Protein AF-A0A7J6QL41-F1 (afdb_monomer)

Secondary structure (DSSP, 8-state):
-THHHHTSHHHHHHHHHHHHHTT--GGG-EEEEESEETTTEEHHHHHHTT---TTSSSEEEETTTEEEE---HHHHHHHHHHHHHHT-SEEEEE--S-TT---S--TT-TT-HHHHHHTT-

Mean predicted aligned error: 5.09 Å

Radius of gyration: 14.6 Å; Cα contacts (8 Å, |Δi|>4): 194; chains: 1; bounding box: 29×27×38 Å

Sequence (121 aa)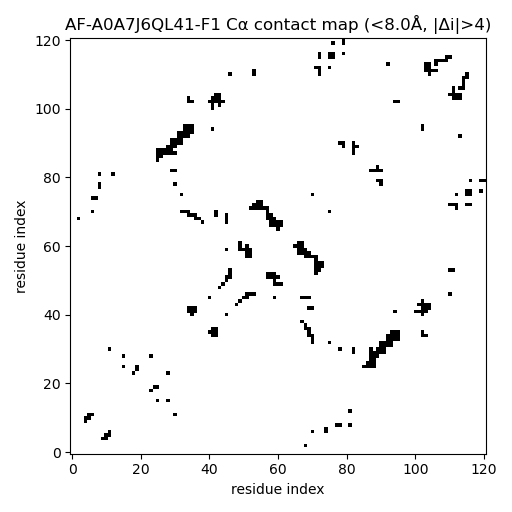:
DDNAVFNTNAFAEKAIENATLAGVSRDKLALEIPLYMPPGEGYSNAIYDLGGDPKGNGSVNDPPYGLYYFFSQPRAIEKIALARKHGLHGIQLRGGDAGNDIQDLYFWDPDSLCYALATNI

Nearest PDB structures (foldseek):
  4p8w-assembly1_A  TM=6.475E-01  e=3.229E-01  Homo sapiens
  8p8t-assembly1_A  TM=6.755E-01  e=6.161E-01  Mus musculus
  6ze8-assembly6_F  TM=5.995E-01  e=7.977E-01  Homo sapiens
  1guv-assembly1_A  TM=5.884E-01  e=1.623E+00  Homo sapiens
  7jv3-assembly1_A  TM=3.574E-01  e=3.759E+00  Pseudomonas fluorescens Pf0-1

pLDDT: mean 86.72, std 12.82, range [34.81, 97.25]

Organism: Perkinsus olseni (NCBI:txid32597)

Solvent-accessible surface area (backbone atoms only — not comparable to full-atom values): 6963 Å² total; per-residue (Å²): 129,67,72,73,48,66,70,35,66,70,46,51,52,55,50,53,50,53,43,44,74,73,68,46,58,44,64,77,37,59,52,77,44,60,31,42,37,79,99,70,48,29,42,29,44,44,38,73,75,51,63,25,52,46,77,47,93,20,55,32,70,38,96,93,80,44,79,42,54,50,77,14,40,60,55,55,47,51,47,54,60,49,25,60,76,64,50,33,59,36,73,38,83,38,74,63,95,57,82,92,60,68,31,54,50,57,71,86,35,85,75,10,56,65,26,46,44,66,75,71,109

Foldseek 3Di:
DCLLVCLDLVVVVVVLVVCVVVVHDQQADAAEFEQFDPVTAGVCCCCPVQVHDLQDSQWGQDPVPGIDGHRRLVSLLVVQVVSVVSVHNYYDYDYDPDDPHDRFDPCPDPSTSNVSNVVND

Structure (mmCIF, N/CA/C/O backbone):
data_AF-A0A7J6QL41-F1
#
_entry.id   AF-A0A7J6QL41-F1
#
loop_
_atom_site.group_PDB
_atom_site.id
_atom_site.type_symbol
_atom_site.label_atom_id
_atom_site.label_alt_id
_atom_site.label_comp_id
_atom_site.label_asym_id
_atom_site.label_entity_id
_atom_site.label_seq_id
_atom_site.pdbx_PDB_ins_code
_atom_site.Cartn_x
_atom_site.Cartn_y
_atom_site.Cartn_z
_atom_site.occupancy
_atom_site.B_iso_or_equiv
_atom_site.auth_seq_id
_atom_site.auth_comp_id
_atom_site.auth_asym_id
_atom_site.auth_atom_id
_atom_site.pdbx_PDB_model_num
ATOM 1 N N . ASP A 1 1 ? 14.517 12.404 1.713 1.00 40.66 1 ASP A N 1
ATOM 2 C CA . ASP A 1 1 ? 13.911 11.580 0.654 1.00 40.66 1 ASP A CA 1
ATOM 3 C C . ASP A 1 1 ? 12.757 10.856 1.317 1.00 40.66 1 ASP A C 1
ATOM 5 O O . ASP A 1 1 ? 12.929 9.803 1.922 1.00 40.66 1 ASP A O 1
ATOM 9 N N . ASP A 1 2 ? 11.628 11.556 1.388 1.00 34.81 2 ASP A N 1
ATOM 10 C CA . ASP A 1 2 ? 10.538 11.247 2.321 1.00 34.81 2 ASP A CA 1
ATOM 11 C C . ASP A 1 2 ? 9.567 10.199 1.744 1.00 34.81 2 ASP A C 1
ATOM 13 O O . ASP A 1 2 ? 8.734 9.648 2.467 1.00 34.81 2 ASP A O 1
ATOM 17 N N . ASN A 1 3 ? 9.735 9.848 0.463 1.00 47.53 3 ASN A N 1
ATOM 18 C CA . ASN A 1 3 ? 8.901 8.882 -0.255 1.00 47.53 3 ASN A CA 1
ATOM 19 C C . ASN A 1 3 ? 9.074 7.451 0.279 1.00 47.53 3 ASN A C 1
ATOM 21 O O . ASN A 1 3 ? 8.108 6.694 0.345 1.00 47.53 3 ASN A O 1
ATOM 25 N N . ALA A 1 4 ? 10.271 7.096 0.760 1.00 52.28 4 ALA A N 1
ATOM 26 C CA . ALA A 1 4 ? 10.516 5.793 1.380 1.00 52.28 4 ALA A CA 1
ATOM 27 C C . ALA A 1 4 ? 9.816 5.633 2.746 1.00 52.28 4 ALA A C 1
ATOM 29 O O . ALA A 1 4 ? 9.538 4.510 3.167 1.00 52.28 4 ALA A O 1
ATOM 30 N N . VAL A 1 5 ? 9.514 6.736 3.446 1.00 58.66 5 VAL A N 1
ATOM 31 C CA . VAL A 1 5 ? 8.924 6.707 4.797 1.00 58.66 5 VAL A CA 1
ATOM 32 C C . VAL A 1 5 ? 7.403 6.551 4.748 1.00 58.66 5 VAL A C 1
ATOM 34 O O . VAL A 1 5 ? 6.846 5.847 5.594 1.00 58.66 5 VAL A O 1
ATOM 37 N N . PHE A 1 6 ? 6.732 7.132 3.748 1.00 59.31 6 PHE A N 1
ATOM 38 C CA . PHE A 1 6 ? 5.269 7.072 3.600 1.00 59.31 6 PHE A CA 1
ATOM 39 C C . PHE A 1 6 ? 4.739 5.635 3.459 1.00 59.31 6 PHE A C 1
ATOM 41 O O . PHE A 1 6 ? 3.702 5.287 4.021 1.00 59.31 6 PHE A O 1
ATOM 48 N N . ASN A 1 7 ? 5.507 4.758 2.808 1.00 67.06 7 ASN A N 1
ATOM 49 C CA . ASN A 1 7 ? 5.120 3.359 2.599 1.00 67.06 7 ASN A CA 1
ATOM 50 C C . ASN A 1 7 ? 5.337 2.477 3.849 1.00 67.06 7 ASN A C 1
ATOM 52 O O . ASN A 1 7 ? 4.912 1.318 3.888 1.00 67.06 7 ASN A O 1
ATOM 56 N N . THR A 1 8 ? 5.951 3.002 4.915 1.00 77.44 8 THR A N 1
ATOM 57 C CA . THR A 1 8 ? 6.263 2.226 6.127 1.00 77.44 8 THR A CA 1
ATOM 58 C C . THR A 1 8 ? 5.059 2.043 7.049 1.00 77.44 8 THR A C 1
ATOM 60 O O . THR A 1 8 ? 4.095 2.810 7.040 1.00 77.44 8 THR A O 1
ATOM 63 N N . ASN A 1 9 ? 5.100 1.005 7.885 1.00 85.69 9 ASN A N 1
ATOM 64 C CA . ASN A 1 9 ? 4.107 0.843 8.950 1.00 85.69 9 ASN A CA 1
ATOM 65 C C . ASN A 1 9 ? 4.244 1.918 10.030 1.00 85.69 9 ASN A C 1
ATOM 67 O O . ASN A 1 9 ? 3.225 2.364 10.531 1.00 85.69 9 ASN A O 1
ATOM 71 N N . ALA A 1 10 ? 5.455 2.404 10.316 1.00 87.38 10 ALA A N 1
ATOM 72 C CA . ALA A 1 10 ? 5.668 3.447 11.320 1.00 87.38 10 ALA A CA 1
ATOM 73 C C . ALA A 1 10 ? 4.930 4.755 10.977 1.00 87.38 10 ALA A C 1
ATOM 75 O O . ALA A 1 10 ? 4.329 5.382 11.849 1.00 87.38 10 ALA A O 1
ATOM 76 N N . PHE A 1 11 ? 4.931 5.152 9.699 1.00 86.38 11 PHE A N 1
ATOM 77 C CA . PHE A 1 11 ? 4.150 6.305 9.249 1.00 86.38 11 PHE A CA 1
ATOM 78 C C . PHE A 1 11 ? 2.643 6.076 9.435 1.00 86.38 11 PHE A C 1
ATOM 80 O O . PHE A 1 11 ? 1.953 6.918 10.011 1.00 86.38 11 PHE A O 1
ATOM 87 N N . ALA A 1 12 ? 2.144 4.915 9.001 1.00 89.75 12 ALA A N 1
ATOM 88 C CA . ALA A 1 12 ? 0.735 4.555 9.128 1.00 89.75 12 ALA A CA 1
ATOM 89 C C . 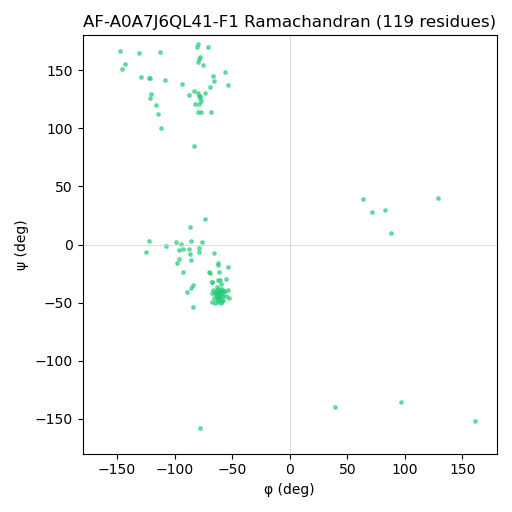ALA A 1 12 ? 0.280 4.460 10.598 1.00 89.75 12 ALA A C 1
ATOM 91 O O . ALA A 1 12 ? -0.788 4.961 10.937 1.00 89.75 12 ALA A O 1
ATOM 92 N N . GLU A 1 13 ? 1.100 3.897 11.489 1.00 93.56 13 GLU A N 1
ATOM 93 C CA . GLU A 1 13 ? 0.843 3.840 12.934 1.00 93.56 13 GLU A CA 1
ATOM 94 C C . GLU A 1 13 ? 0.683 5.242 13.523 1.00 93.56 13 GLU A C 1
ATOM 96 O O . GLU A 1 13 ? -0.325 5.526 14.171 1.00 93.56 13 GLU A O 1
ATOM 101 N N . LYS A 1 14 ? 1.606 6.156 13.206 1.00 92.81 14 LYS A N 1
ATOM 102 C CA . LYS A 1 14 ? 1.519 7.553 13.643 1.00 92.81 14 LYS A CA 1
ATOM 103 C C . LYS A 1 14 ? 0.262 8.252 13.110 1.00 92.81 14 LYS A C 1
ATOM 105 O O . LYS A 1 14 ? -0.359 9.039 13.825 1.00 92.81 14 LYS A O 1
ATOM 110 N N . ALA A 1 15 ? -0.137 7.975 11.867 1.00 91.56 15 ALA A N 1
ATOM 111 C CA . ALA A 1 15 ? -1.362 8.526 11.290 1.00 91.56 15 ALA A CA 1
ATOM 112 C C . ALA A 1 15 ? -2.623 8.013 12.015 1.00 91.56 15 ALA A C 1
ATOM 114 O O . ALA A 1 15 ? -3.506 8.807 12.342 1.00 91.56 15 ALA A O 1
ATOM 115 N N . ILE A 1 16 ? -2.678 6.714 12.333 1.00 94.69 16 ILE A N 1
ATOM 116 C CA . ILE A 1 16 ? -3.767 6.100 13.111 1.00 94.69 16 ILE A CA 1
ATOM 117 C C . ILE A 1 16 ? -3.848 6.716 14.513 1.00 94.69 16 ILE A C 1
ATOM 119 O O . ILE A 1 16 ? -4.943 7.037 14.986 1.00 94.69 16 ILE A O 1
ATOM 123 N N . GLU A 1 17 ? -2.707 6.890 15.184 1.00 95.12 17 GLU A N 1
ATOM 124 C CA . GLU A 1 17 ? -2.631 7.516 16.507 1.00 95.12 17 GLU A CA 1
ATOM 125 C C . GLU A 1 17 ? -3.168 8.946 16.476 1.00 95.12 17 GLU A C 1
ATOM 127 O O . GLU A 1 17 ? -4.062 9.278 17.254 1.00 95.12 17 GLU A O 1
ATOM 132 N N . ASN A 1 18 ? -2.704 9.762 15.528 1.00 95.38 18 ASN A N 1
ATOM 133 C CA . ASN A 1 18 ? -3.158 11.143 15.378 1.00 95.38 18 ASN A CA 1
ATOM 134 C C . ASN A 1 18 ? -4.665 11.235 15.093 1.00 95.38 18 ASN A C 1
ATOM 136 O O . ASN A 1 18 ? -5.353 12.054 15.702 1.00 95.38 18 ASN A O 1
ATOM 140 N N . ALA A 1 19 ? -5.199 10.383 14.213 1.00 94.69 19 ALA A N 1
ATOM 141 C CA . ALA A 1 19 ? -6.632 10.353 13.917 1.00 94.69 19 ALA A CA 1
ATOM 142 C C . ALA A 1 19 ? -7.463 9.926 15.139 1.00 94.69 19 ALA A C 1
ATOM 144 O O . ALA A 1 19 ? -8.500 10.524 15.431 1.00 94.69 19 ALA A O 1
ATOM 145 N N . THR A 1 20 ? -6.976 8.937 15.897 1.00 95.06 20 THR A N 1
ATOM 146 C CA . THR A 1 20 ? -7.620 8.497 17.144 1.00 95.06 20 THR A CA 1
ATOM 147 C C . THR A 1 20 ? -7.616 9.622 18.186 1.00 95.06 20 THR A C 1
ATOM 149 O O . THR A 1 20 ? -8.638 9.874 18.820 1.00 95.06 20 THR A O 1
ATOM 152 N N . LEU A 1 21 ? -6.492 10.334 18.346 1.00 96.75 21 LEU A N 1
ATOM 153 C CA . LEU A 1 21 ? -6.371 11.482 19.254 1.00 96.75 21 LEU A CA 1
ATOM 154 C C . LEU A 1 21 ? -7.302 12.639 18.864 1.00 96.75 21 LEU A C 1
ATOM 156 O O . LEU A 1 21 ? -7.796 13.345 19.739 1.00 96.75 21 LEU A O 1
ATOM 160 N N . ALA A 1 22 ? -7.588 12.800 17.571 1.00 97.25 22 ALA A N 1
ATOM 161 C CA . ALA A 1 22 ? -8.567 13.758 17.061 1.00 97.25 22 ALA A CA 1
ATOM 162 C C . ALA A 1 22 ? -10.036 13.315 17.254 1.00 97.25 22 ALA A C 1
ATOM 164 O O . ALA A 1 22 ? -10.949 14.026 16.836 1.00 97.25 22 ALA A O 1
ATOM 165 N N . GLY A 1 23 ? -10.284 12.158 17.880 1.00 97.19 23 GLY A N 1
ATOM 166 C CA . GLY A 1 23 ? -11.624 11.645 18.175 1.00 97.19 23 GLY A CA 1
ATOM 167 C C . GLY A 1 23 ? -12.248 10.801 17.062 1.00 97.19 23 GLY A C 1
ATOM 168 O O . GLY A 1 23 ? -13.434 10.475 17.139 1.00 97.19 23 GLY A O 1
ATOM 169 N N . VAL A 1 24 ? -11.484 10.426 16.031 1.00 96.62 24 VAL A N 1
ATOM 170 C CA . VAL A 1 24 ? -11.982 9.527 14.984 1.00 96.62 24 VAL A CA 1
ATOM 171 C C . VAL A 1 24 ? -11.969 8.090 15.499 1.00 96.62 24 VAL A C 1
ATOM 173 O O . VAL A 1 24 ? -10.946 7.581 15.957 1.00 96.62 24 VAL A O 1
ATOM 176 N N . SER A 1 25 ? -13.119 7.423 15.416 1.00 96.69 25 SER A N 1
ATOM 177 C CA . SER A 1 25 ? -13.236 6.025 15.826 1.00 96.69 25 SER A CA 1
ATOM 178 C C . SER A 1 25 ? -12.469 5.111 14.873 1.00 96.69 25 SER A C 1
ATOM 180 O O . SER A 1 25 ? -12.567 5.257 13.654 1.00 96.69 25 SER A O 1
ATOM 182 N N . ARG A 1 26 ? -11.718 4.152 15.421 1.00 95.81 26 ARG A N 1
ATOM 183 C CA . ARG A 1 26 ? -10.838 3.275 14.633 1.00 95.81 26 ARG A CA 1
ATOM 184 C C . ARG A 1 26 ? -11.606 2.407 13.636 1.00 95.81 26 ARG A C 1
ATOM 186 O O . ARG A 1 26 ? -11.170 2.282 12.500 1.00 95.81 26 ARG A O 1
ATOM 193 N N . ASP A 1 27 ? -12.796 1.934 13.994 1.00 96.50 27 ASP A N 1
ATOM 194 C CA . ASP A 1 27 ? -13.702 1.171 13.118 1.00 96.50 27 ASP A CA 1
ATOM 195 C C . ASP A 1 27 ? -14.255 1.978 11.927 1.00 96.50 27 ASP A C 1
ATOM 197 O O . ASP A 1 27 ? -14.903 1.411 11.049 1.00 96.50 27 ASP A O 1
ATOM 201 N N . LYS A 1 28 ? -13.993 3.293 11.887 1.00 95.44 28 LYS A N 1
ATOM 202 C CA . LYS A 1 28 ? -14.322 4.198 10.775 1.00 95.44 28 LYS A CA 1
ATOM 203 C C . LYS A 1 28 ? -13.100 4.636 9.969 1.00 95.44 28 LYS A C 1
ATOM 205 O O . LYS A 1 28 ? -13.243 5.400 9.020 1.00 95.44 28 LYS A O 1
ATOM 210 N N . LEU A 1 29 ? -11.905 4.196 10.354 1.00 95.81 29 LEU A N 1
ATOM 211 C CA . LEU A 1 29 ? -10.668 4.471 9.631 1.00 95.81 29 LEU A CA 1
ATOM 212 C C . LEU A 1 29 ? -10.370 3.324 8.667 1.00 95.81 29 LEU A C 1
ATOM 214 O O . LEU A 1 29 ? -10.480 2.160 9.042 1.00 95.81 29 LEU A O 1
ATOM 218 N N . ALA A 1 30 ? -9.928 3.650 7.457 1.00 94.50 30 ALA A N 1
ATOM 219 C CA . ALA A 1 30 ? -9.345 2.696 6.522 1.00 94.50 30 ALA A CA 1
ATOM 220 C C . ALA A 1 30 ? -7.919 3.135 6.172 1.00 94.50 30 ALA A C 1
ATOM 222 O O . ALA A 1 30 ? -7.646 4.331 6.065 1.00 94.50 30 ALA A O 1
ATOM 223 N N . LEU A 1 31 ? -7.006 2.175 6.014 1.00 92.88 31 LEU A N 1
ATOM 224 C CA . LEU A 1 31 ? -5.669 2.466 5.499 1.00 92.88 31 LEU A CA 1
ATOM 225 C C . LEU A 1 31 ? -5.729 2.618 3.986 1.00 92.88 31 LEU A C 1
ATOM 227 O O . LEU A 1 31 ? -6.120 1.694 3.280 1.00 92.88 31 LEU A O 1
ATOM 231 N N . GLU A 1 32 ? -5.326 3.783 3.504 1.00 91.19 32 GLU A N 1
ATOM 232 C CA . GLU A 1 32 ? -5.261 4.074 2.080 1.00 91.19 32 GLU A CA 1
ATOM 233 C C . GLU A 1 32 ? -3.955 3.535 1.480 1.00 91.19 32 GLU A C 1
ATOM 235 O O . GLU A 1 32 ? -2.871 3.754 2.025 1.00 91.19 32 GLU A O 1
ATOM 240 N N . ILE A 1 33 ? -4.065 2.838 0.351 1.00 90.94 33 ILE A N 1
ATOM 241 C CA . ILE A 1 33 ? -2.950 2.445 -0.509 1.00 90.94 33 ILE A CA 1
ATOM 242 C C . ILE A 1 33 ? -3.128 3.192 -1.836 1.00 90.94 33 ILE A C 1
ATOM 244 O O . ILE A 1 33 ? -4.093 2.919 -2.560 1.00 90.94 33 ILE A O 1
ATOM 248 N N . PRO A 1 34 ? -2.241 4.148 -2.156 1.00 88.25 34 PRO A N 1
ATOM 249 C CA . PRO A 1 34 ? -2.326 4.883 -3.406 1.00 88.25 34 PRO A CA 1
ATOM 250 C C . PRO A 1 34 ? -1.890 3.994 -4.577 1.00 88.25 34 PRO A C 1
ATOM 252 O O . PRO A 1 34 ? -0.824 3.382 -4.544 1.00 88.25 34 PRO A O 1
ATOM 255 N N . LEU A 1 35 ? -2.713 3.956 -5.624 1.00 89.06 35 LEU A N 1
ATOM 256 C CA . LEU A 1 35 ? -2.385 3.359 -6.924 1.00 89.06 35 LEU A CA 1
ATOM 257 C C . LEU A 1 35 ? -1.648 4.342 -7.838 1.00 89.06 35 LEU A C 1
ATOM 259 O O . LEU A 1 35 ? -1.112 3.949 -8.863 1.00 89.06 35 LEU A O 1
ATOM 263 N N . TYR A 1 36 ? -1.649 5.619 -7.471 1.00 83.62 36 TYR A N 1
ATOM 264 C CA . TYR A 1 36 ? -1.058 6.714 -8.221 1.00 83.62 36 TYR A CA 1
ATOM 265 C C . TYR A 1 36 ? 0.008 7.391 -7.362 1.00 83.62 36 TYR A C 1
ATOM 267 O O . TYR A 1 36 ? -0.273 7.772 -6.220 1.00 83.62 36 TYR A O 1
ATOM 275 N N . MET A 1 37 ? 1.213 7.573 -7.902 1.00 73.50 37 MET A N 1
ATOM 276 C CA . MET A 1 37 ? 2.287 8.307 -7.228 1.00 73.50 37 MET A CA 1
ATOM 277 C C . MET A 1 37 ? 2.882 9.388 -8.144 1.00 73.50 37 MET A C 1
ATOM 279 O O . MET A 1 37 ? 2.994 9.186 -9.354 1.00 73.50 37 MET A O 1
ATOM 283 N N . PRO A 1 38 ? 3.277 10.557 -7.596 1.00 65.50 38 PRO A N 1
ATOM 284 C CA . PRO A 1 38 ? 4.031 11.556 -8.352 1.00 65.50 38 PRO A CA 1
ATOM 285 C C . PRO A 1 38 ? 5.297 10.935 -8.980 1.00 65.50 38 PRO A C 1
ATOM 287 O O . PRO A 1 38 ? 5.986 10.189 -8.280 1.00 65.50 38 PRO A O 1
ATOM 290 N N . PRO A 1 39 ? 5.635 11.245 -10.249 1.00 60.34 39 PRO A N 1
ATOM 291 C CA . PRO A 1 39 ? 5.173 12.386 -11.050 1.00 60.34 39 PRO A CA 1
ATOM 292 C C . PRO A 1 39 ? 3.846 12.208 -11.803 1.00 60.34 39 PRO A C 1
ATOM 294 O O . PRO A 1 39 ? 3.419 13.156 -12.456 1.00 60.34 39 PRO A O 1
ATOM 297 N N . GLY A 1 40 ? 3.153 11.082 -11.650 1.00 64.06 40 GLY A N 1
ATOM 298 C CA . GLY A 1 40 ? 1.751 10.986 -12.033 1.00 64.06 40 GLY A CA 1
ATOM 299 C C . GLY A 1 40 ? 1.380 9.826 -12.932 1.00 64.06 40 GLY A C 1
ATOM 300 O O . GLY A 1 40 ? 0.553 9.989 -13.826 1.00 64.06 40 GLY A O 1
ATOM 301 N N . GLU A 1 41 ? 1.958 8.661 -12.672 1.00 77.88 41 GLU A N 1
ATOM 302 C CA . GLU A 1 41 ? 1.555 7.436 -13.350 1.00 77.88 41 GLU A CA 1
ATOM 303 C C . GLU A 1 41 ? 0.882 6.471 -12.367 1.00 77.88 41 GLU A C 1
ATOM 305 O O . GLU A 1 41 ? 0.884 6.666 -11.142 1.00 77.88 41 GLU A O 1
ATOM 310 N N . GLY A 1 42 ? 0.217 5.460 -12.921 1.00 86.69 42 GLY A N 1
ATOM 311 C CA . GLY A 1 42 ? -0.392 4.393 -12.143 1.00 86.69 42 GLY A CA 1
ATOM 312 C C . GLY A 1 42 ? 0.629 3.340 -11.716 1.00 86.69 42 GLY A C 1
ATOM 313 O O . GLY A 1 42 ? 1.760 3.279 -12.201 1.00 86.69 42 GLY A O 1
ATOM 314 N N . TYR A 1 43 ? 0.207 2.448 -10.827 1.00 91.56 43 TYR A N 1
ATOM 315 C CA . TYR A 1 43 ? 0.939 1.229 -10.502 1.00 91.56 43 TYR A CA 1
ATOM 316 C C . TYR A 1 43 ? 1.139 0.359 -11.752 1.00 91.56 43 TYR A C 1
ATOM 318 O O . TYR A 1 43 ? 2.215 -0.188 -11.961 1.00 91.56 43 TYR A O 1
ATOM 326 N N . SER A 1 44 ? 0.135 0.299 -12.627 1.00 91.94 44 SER A N 1
ATOM 327 C CA . SER A 1 44 ? 0.196 -0.388 -13.925 1.00 91.94 44 SER A CA 1
ATOM 328 C C . SER A 1 44 ? 1.382 0.040 -14.796 1.00 91.94 44 SER A C 1
ATOM 330 O O . SER A 1 44 ? 2.083 -0.833 -15.303 1.00 91.94 44 SER A O 1
ATOM 332 N N . ASN A 1 45 ? 1.652 1.343 -14.928 1.00 89.81 45 ASN A N 1
ATOM 333 C CA . ASN A 1 45 ? 2.794 1.860 -15.685 1.00 89.81 45 ASN A CA 1
ATOM 334 C C . ASN A 1 45 ? 4.115 1.399 -15.063 1.00 89.81 45 ASN A C 1
ATOM 336 O O . ASN A 1 45 ? 5.011 0.923 -15.761 1.00 89.81 45 ASN A O 1
ATOM 340 N N . ALA A 1 46 ? 4.202 1.448 -13.730 1.00 90.38 46 ALA A N 1
ATOM 341 C CA . ALA A 1 46 ? 5.378 0.990 -13.001 1.00 90.38 46 ALA A CA 1
ATOM 342 C C . ALA A 1 46 ? 5.722 -0.469 -13.325 1.00 90.38 46 ALA A C 1
ATOM 344 O O . ALA A 1 46 ? 6.896 -0.801 -13.467 1.00 90.38 46 ALA A O 1
ATOM 345 N N . ILE A 1 47 ? 4.710 -1.332 -13.454 1.00 93.88 47 ILE A N 1
ATOM 346 C CA . ILE A 1 47 ? 4.902 -2.762 -13.711 1.00 93.88 47 ILE A CA 1
ATOM 347 C C . ILE A 1 47 ? 5.087 -3.052 -15.205 1.00 93.88 47 ILE A C 1
ATOM 349 O O . ILE A 1 47 ? 6.080 -3.671 -15.584 1.00 93.88 47 ILE A O 1
ATOM 353 N N . TYR A 1 48 ? 4.169 -2.613 -16.069 1.00 90.44 48 TYR A N 1
ATOM 354 C CA . TYR A 1 48 ? 4.171 -3.007 -17.481 1.00 90.44 48 TYR A CA 1
ATOM 355 C C . TYR A 1 48 ? 5.059 -2.145 -18.376 1.00 90.44 48 TYR A C 1
ATOM 357 O O . TYR A 1 48 ? 5.695 -2.691 -19.278 1.00 90.44 48 TYR A O 1
ATOM 365 N N . ASP A 1 49 ? 5.123 -0.834 -18.135 1.00 89.25 49 ASP A N 1
ATOM 366 C CA . ASP A 1 49 ? 5.873 0.078 -19.005 1.00 89.25 49 ASP A CA 1
ATOM 367 C C . ASP A 1 49 ? 7.328 0.200 -18.546 1.00 89.25 49 ASP A C 1
ATOM 369 O O . ASP A 1 49 ? 8.251 0.177 -19.362 1.00 89.25 49 ASP A O 1
ATOM 373 N N . LEU A 1 50 ? 7.542 0.276 -17.228 1.00 90.44 50 LEU A N 1
ATOM 374 C CA . LEU A 1 50 ? 8.867 0.462 -16.630 1.00 90.44 50 LEU A CA 1
ATOM 375 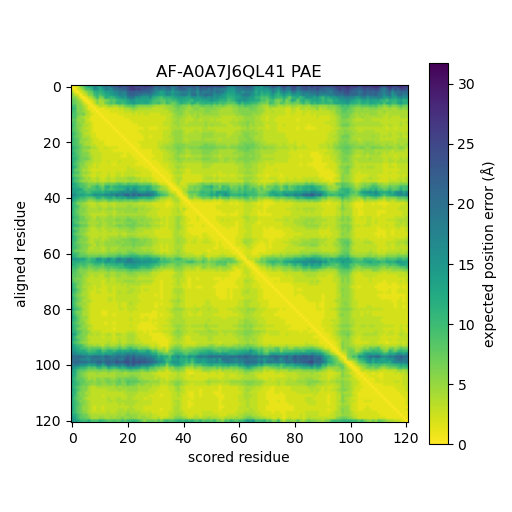C C . LEU A 1 50 ? 9.535 -0.853 -16.193 1.00 90.44 50 LEU A C 1
ATOM 377 O O . LEU A 1 50 ? 10.735 -0.867 -15.914 1.00 90.44 50 LEU A O 1
ATOM 381 N N . GLY A 1 51 ? 8.799 -1.969 -16.153 1.00 92.81 51 GLY A N 1
ATOM 382 C CA . GLY A 1 51 ? 9.338 -3.280 -15.769 1.00 92.81 51 GLY A CA 1
ATOM 383 C C . GLY A 1 51 ? 9.665 -3.406 -14.278 1.00 92.81 51 GLY A C 1
ATOM 384 O O . GLY A 1 51 ? 10.586 -4.134 -13.900 1.00 92.81 51 GLY A O 1
ATOM 385 N N . GLY A 1 52 ? 8.959 -2.662 -13.427 1.00 93.00 52 GLY A N 1
ATOM 386 C CA . GLY A 1 52 ? 9.107 -2.707 -11.980 1.00 93.00 52 GLY A CA 1
ATOM 387 C C . GLY A 1 52 ? 8.685 -4.058 -11.412 1.00 93.00 52 GLY A C 1
ATOM 388 O O . GLY A 1 52 ? 7.694 -4.646 -11.834 1.00 93.00 52 GLY A O 1
ATOM 389 N N . ASP A 1 53 ? 9.433 -4.549 -10.423 1.00 95.06 53 ASP A N 1
ATOM 390 C CA . ASP A 1 53 ? 9.084 -5.787 -9.729 1.00 95.06 53 ASP A CA 1
ATOM 391 C C . ASP A 1 53 ? 7.945 -5.518 -8.724 1.00 95.06 53 ASP A C 1
ATOM 393 O O . ASP A 1 53 ? 8.171 -4.825 -7.720 1.00 95.06 53 ASP A O 1
ATOM 397 N N . PRO A 1 54 ? 6.739 -6.087 -8.921 1.00 94.75 54 PRO A N 1
ATOM 398 C CA . PRO A 1 54 ? 5.609 -5.899 -8.011 1.00 94.75 54 PRO A CA 1
ATOM 399 C C . PRO A 1 54 ? 5.909 -6.417 -6.597 1.00 94.75 54 PRO A C 1
ATOM 401 O O . PRO A 1 54 ? 5.325 -5.931 -5.625 1.00 94.75 54 PRO A O 1
ATOM 404 N N . LYS A 1 55 ? 6.848 -7.361 -6.457 1.00 94.69 55 LYS A N 1
ATOM 405 C CA . LYS A 1 55 ? 7.299 -7.952 -5.186 1.00 94.69 55 LYS A CA 1
ATOM 406 C C . LYS A 1 55 ? 8.598 -7.338 -4.667 1.00 94.69 55 LYS A C 1
ATOM 408 O O . LYS A 1 55 ? 9.084 -7.744 -3.610 1.00 94.69 55 LYS A O 1
ATOM 413 N N . GLY A 1 56 ? 9.128 -6.346 -5.375 1.00 91.31 56 GLY A N 1
ATOM 414 C CA . GLY A 1 56 ? 10.363 -5.661 -5.043 1.00 91.31 56 GLY A CA 1
ATOM 415 C C . GLY A 1 56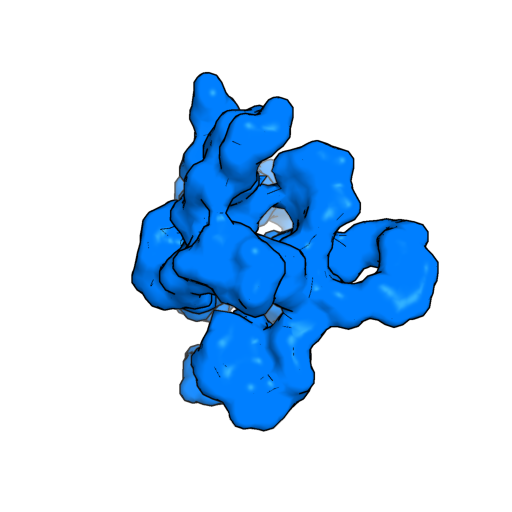 ? 10.217 -4.624 -3.927 1.00 91.31 56 GLY A C 1
ATOM 416 O O . GLY A 1 56 ? 9.300 -4.626 -3.097 1.00 91.31 56 GLY A O 1
ATOM 417 N N . ASN A 1 57 ? 11.158 -3.686 -3.914 1.00 87.62 57 ASN A N 1
ATOM 418 C CA . ASN A 1 57 ? 11.253 -2.613 -2.923 1.00 87.62 57 ASN A CA 1
ATOM 419 C C . ASN A 1 57 ? 10.274 -1.443 -3.158 1.00 87.62 57 ASN A C 1
ATOM 421 O O . ASN A 1 57 ? 10.240 -0.533 -2.330 1.00 87.62 57 ASN A O 1
ATOM 425 N N . GLY A 1 58 ? 9.484 -1.469 -4.237 1.00 89.12 58 GLY A N 1
ATOM 426 C CA . GLY A 1 58 ? 8.559 -0.388 -4.591 1.00 89.12 58 GLY A CA 1
ATOM 427 C C . GLY A 1 58 ? 9.226 0.766 -5.339 1.00 89.12 58 GLY A C 1
ATOM 428 O O . GLY A 1 58 ? 8.805 1.913 -5.196 1.00 89.12 58 GLY A O 1
ATOM 429 N N . SER A 1 59 ? 10.290 0.492 -6.097 1.00 88.75 59 SER A N 1
ATOM 430 C CA . SER A 1 59 ? 10.848 1.460 -7.035 1.00 88.75 59 SER A CA 1
ATOM 431 C C . SER A 1 59 ? 11.359 0.818 -8.321 1.00 88.75 59 SER A C 1
ATOM 433 O O . SER A 1 59 ? 11.706 -0.362 -8.360 1.00 88.75 59 SER A O 1
ATOM 435 N N . VAL A 1 60 ? 11.400 1.612 -9.388 1.00 90.25 60 VAL A N 1
ATOM 436 C CA . VAL A 1 60 ? 11.940 1.235 -10.698 1.00 90.25 60 VAL A CA 1
ATOM 437 C C . VAL A 1 60 ? 12.607 2.449 -11.344 1.00 90.25 60 VAL A C 1
ATOM 439 O O . VAL A 1 60 ? 12.264 3.590 -11.038 1.00 90.25 60 VAL A O 1
ATOM 442 N N . ASN A 1 61 ? 13.613 2.219 -12.187 1.00 89.75 61 ASN A N 1
ATOM 443 C CA . ASN A 1 61 ? 14.249 3.303 -12.931 1.00 89.75 61 ASN A CA 1
ATOM 444 C C . ASN A 1 61 ? 13.373 3.707 -14.115 1.00 89.75 61 ASN A C 1
ATOM 446 O O . ASN A 1 61 ? 13.055 2.875 -14.958 1.00 89.75 61 ASN A O 1
ATOM 450 N N . ASP A 1 62 ? 13.090 4.997 -14.198 1.00 86.88 62 ASP A N 1
ATOM 451 C CA . ASP A 1 62 ? 12.406 5.664 -15.291 1.00 86.88 62 ASP A CA 1
ATOM 452 C C . ASP A 1 62 ? 13.411 6.583 -16.022 1.00 86.88 62 ASP A C 1
ATOM 454 O O . ASP A 1 62 ? 13.763 7.660 -15.525 1.00 86.88 62 ASP A O 1
ATOM 458 N N . PRO A 1 63 ? 13.966 6.149 -17.171 1.00 76.25 63 PRO A N 1
ATOM 459 C CA . PRO A 1 63 ? 15.088 6.806 -17.849 1.00 76.25 63 PRO A CA 1
ATOM 460 C C . PRO A 1 63 ? 14.973 8.315 -18.190 1.00 76.25 63 PRO A C 1
ATOM 462 O O . PRO A 1 63 ? 16.032 8.919 -18.379 1.00 76.25 63 PRO A O 1
ATOM 465 N N . PRO A 1 64 ? 13.793 8.973 -18.252 1.00 78.94 64 PRO A N 1
ATOM 466 C CA . PRO A 1 64 ? 13.671 10.430 -18.346 1.00 78.94 64 PRO A CA 1
ATOM 467 C C . PRO A 1 64 ? 13.529 11.149 -16.990 1.00 78.94 64 PRO A C 1
ATOM 469 O O . PRO A 1 64 ? 13.844 12.338 -16.913 1.00 78.94 64 PRO A O 1
ATOM 472 N N . TYR A 1 65 ? 13.058 10.472 -15.935 1.00 78.75 65 TYR A N 1
ATOM 473 C CA . TYR A 1 65 ? 12.564 11.114 -14.705 1.00 78.75 65 TYR A CA 1
ATOM 474 C C . TYR A 1 65 ? 13.243 10.632 -13.412 1.00 78.75 65 TYR A C 1
ATOM 476 O O . TYR A 1 65 ? 13.061 11.240 -12.356 1.00 78.75 65 TYR A O 1
ATOM 484 N N . GLY A 1 66 ? 14.097 9.607 -13.482 1.00 85.19 66 GLY A N 1
ATOM 485 C CA . GLY A 1 66 ? 14.851 9.086 -12.343 1.00 85.19 66 GLY A CA 1
ATOM 486 C C . GLY A 1 66 ? 14.175 7.881 -11.699 1.00 85.19 66 GLY A C 1
ATOM 487 O O . GLY A 1 66 ? 13.782 6.952 -12.390 1.00 85.19 66 GLY A O 1
ATOM 488 N N . LEU A 1 67 ? 14.101 7.839 -10.367 1.00 86.06 67 LEU A N 1
ATOM 489 C CA . LEU A 1 67 ? 13.423 6.747 -9.664 1.00 86.06 67 LEU A CA 1
ATOM 490 C C . LEU A 1 67 ? 11.918 7.001 -9.621 1.00 86.06 67 LEU A C 1
ATOM 492 O O . LEU A 1 67 ? 11.466 7.978 -9.023 1.00 86.06 67 LEU A O 1
ATOM 496 N N . TYR A 1 68 ? 11.163 6.073 -10.191 1.00 85.19 68 TYR A N 1
ATOM 497 C CA . TYR A 1 68 ? 9.725 5.984 -10.026 1.00 85.19 68 TYR A CA 1
ATOM 498 C C . TYR A 1 68 ? 9.412 5.143 -8.786 1.00 85.19 68 TYR A C 1
ATOM 500 O O . TYR A 1 68 ? 9.936 4.037 -8.634 1.00 85.19 68 TYR A O 1
ATOM 508 N N . TYR A 1 69 ? 8.571 5.661 -7.892 1.00 86.81 69 TYR A N 1
ATOM 509 C CA . TYR A 1 69 ? 8.173 4.976 -6.662 1.00 86.81 69 TYR A CA 1
ATOM 510 C C . TYR A 1 69 ? 6.728 4.501 -6.751 1.00 86.81 69 TYR A C 1
ATOM 512 O O . TYR A 1 69 ? 5.860 5.211 -7.249 1.00 86.81 69 TYR A O 1
ATOM 520 N N . PHE A 1 70 ? 6.466 3.314 -6.216 1.00 88.25 70 PHE A N 1
ATOM 521 C CA . PHE A 1 70 ? 5.140 2.715 -6.170 1.00 88.25 70 PHE A CA 1
ATOM 522 C C . PHE A 1 70 ? 4.968 1.851 -4.919 1.00 88.25 70 PHE A C 1
ATOM 524 O O . PHE A 1 70 ? 5.928 1.512 -4.221 1.00 88.25 70 PHE A O 1
ATOM 531 N N . PHE A 1 71 ? 3.729 1.471 -4.616 1.00 89.88 71 PHE A N 1
ATOM 532 C CA . PHE A 1 71 ? 3.452 0.540 -3.528 1.00 89.88 71 PHE A CA 1
ATOM 533 C C . PHE A 1 71 ? 3.717 -0.895 -3.986 1.00 89.88 71 PHE A C 1
ATOM 535 O O . PHE A 1 71 ? 3.009 -1.394 -4.851 1.00 89.88 71 PHE A O 1
ATOM 542 N N . SER A 1 72 ? 4.711 -1.585 -3.425 1.00 91.81 72 SER A N 1
ATOM 543 C CA . SER A 1 72 ? 4.907 -3.006 -3.740 1.00 91.81 72 SER A CA 1
ATOM 544 C C . SER A 1 72 ? 3.866 -3.890 -3.045 1.00 91.81 72 SER A C 1
ATOM 546 O O . SER A 1 72 ? 3.339 -3.542 -1.981 1.00 91.81 72 SER A O 1
ATOM 548 N N . GLN A 1 73 ? 3.585 -5.066 -3.613 1.00 94.56 73 GLN A N 1
ATOM 549 C CA . GLN A 1 73 ? 2.633 -6.031 -3.056 1.00 94.56 73 GLN A CA 1
ATOM 550 C C . GLN A 1 73 ? 2.969 -6.422 -1.604 1.00 94.56 73 GLN A C 1
ATOM 552 O O . GLN A 1 73 ? 2.059 -6.388 -0.775 1.00 94.56 73 GLN A O 1
ATOM 557 N N . PRO A 1 74 ? 4.235 -6.710 -1.218 1.00 93.25 74 PRO A N 1
ATOM 558 C CA . PRO A 1 74 ? 4.565 -6.996 0.177 1.00 93.25 74 PRO A CA 1
ATOM 559 C C . PRO A 1 74 ? 4.195 -5.843 1.114 1.00 93.25 74 PRO A C 1
ATOM 561 O O . PRO A 1 74 ? 3.624 -6.073 2.179 1.00 93.25 74 PRO A O 1
ATOM 564 N N . ARG A 1 75 ? 4.445 -4.592 0.702 1.00 90.69 75 ARG A N 1
ATOM 565 C CA . ARG A 1 75 ? 4.079 -3.408 1.493 1.00 90.69 75 ARG A CA 1
ATOM 566 C C . ARG A 1 75 ? 2.571 -3.243 1.609 1.00 90.69 75 ARG A C 1
ATOM 568 O O . ARG A 1 75 ? 2.092 -2.885 2.683 1.00 90.69 75 ARG A O 1
ATOM 575 N N . ALA A 1 76 ? 1.823 -3.513 0.541 1.00 92.12 76 ALA A N 1
ATOM 576 C CA . ALA A 1 76 ? 0.362 -3.493 0.561 1.00 92.12 76 ALA A CA 1
ATOM 577 C C . ALA A 1 76 ? -0.197 -4.547 1.528 1.00 92.12 76 ALA A C 1
ATOM 579 O O . ALA A 1 76 ? -1.032 -4.233 2.377 1.00 92.12 76 ALA A O 1
ATOM 580 N N .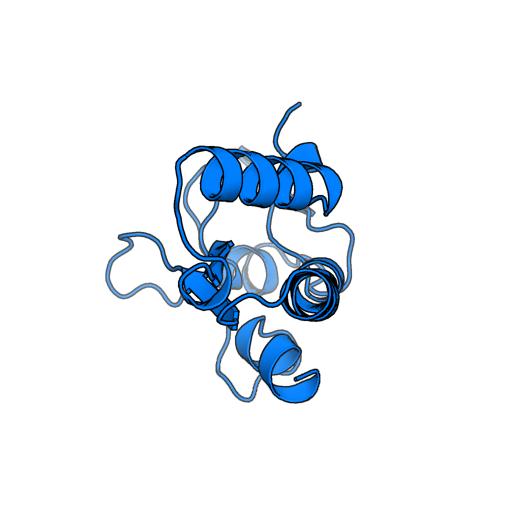 ILE A 1 77 ? 0.332 -5.771 1.469 1.00 93.44 77 ILE A N 1
ATOM 581 C CA . ILE A 1 77 ? -0.065 -6.886 2.336 1.00 93.44 77 ILE A CA 1
ATOM 582 C C . ILE A 1 77 ? 0.246 -6.585 3.810 1.00 93.44 77 ILE A C 1
ATOM 584 O O . ILE A 1 77 ? -0.580 -6.857 4.682 1.00 93.44 77 ILE A O 1
ATOM 588 N N . GLU A 1 78 ? 1.383 -5.950 4.116 1.00 92.56 78 GLU A N 1
ATOM 589 C CA . GLU A 1 78 ? 1.713 -5.508 5.480 1.00 92.56 78 GLU A CA 1
ATOM 590 C C . GLU A 1 78 ? 0.626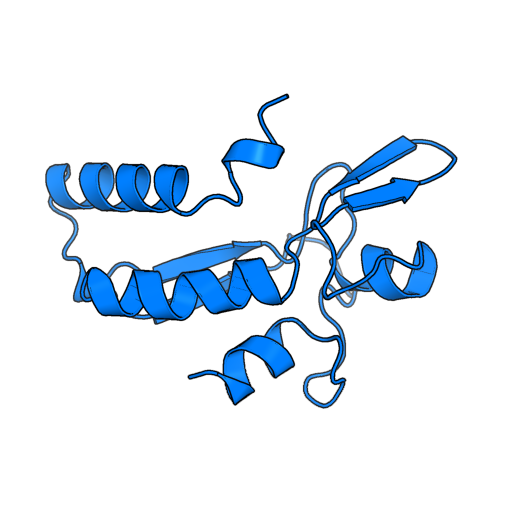 -4.598 6.086 1.00 92.56 78 GLU A C 1
ATOM 592 O O . GLU A 1 78 ? 0.402 -4.631 7.303 1.00 92.56 78 GLU A O 1
ATOM 597 N N . LYS A 1 79 ? -0.104 -3.826 5.264 1.00 92.31 79 LYS A N 1
ATOM 598 C CA . LYS A 1 79 ? -1.209 -2.981 5.745 1.00 92.31 79 LYS A CA 1
ATOM 599 C C . LYS A 1 79 ? -2.417 -3.787 6.201 1.00 92.31 79 LYS A C 1
ATOM 601 O O . LYS A 1 79 ? -3.150 -3.296 7.055 1.00 92.31 79 LYS A O 1
ATOM 606 N N . ILE A 1 80 ? -2.607 -5.020 5.723 1.00 94.19 80 ILE A N 1
ATOM 607 C CA . ILE A 1 80 ? -3.702 -5.894 6.177 1.00 94.19 80 ILE A CA 1
ATOM 608 C C . ILE A 1 80 ? -3.484 -6.241 7.646 1.00 94.19 80 ILE A C 1
ATOM 610 O O . ILE A 1 80 ? -4.370 -6.053 8.484 1.00 94.19 80 ILE A O 1
ATOM 614 N N . ALA A 1 81 ? -2.272 -6.695 7.974 1.00 93.25 81 ALA A N 1
ATOM 615 C CA . ALA A 1 81 ? -1.892 -7.002 9.346 1.00 93.25 81 ALA A CA 1
ATOM 616 C C . ALA A 1 81 ? -1.986 -5.758 10.242 1.00 93.25 81 ALA A C 1
ATOM 618 O O . ALA A 1 81 ? -2.481 -5.845 11.368 1.00 93.25 81 ALA A O 1
ATOM 619 N N . LEU A 1 82 ? -1.574 -4.593 9.732 1.00 94.25 82 LEU A N 1
ATOM 620 C CA . LEU A 1 82 ? -1.656 -3.338 10.473 1.00 94.25 82 LEU A CA 1
ATOM 621 C C . LEU A 1 82 ? -3.108 -2.902 10.737 1.00 94.25 82 LEU A C 1
ATOM 623 O O . LEU A 1 82 ? -3.448 -2.574 11.874 1.00 94.25 82 LEU A O 1
ATOM 627 N N . ALA A 1 83 ? -3.980 -2.951 9.728 1.00 95.00 83 ALA A N 1
ATOM 628 C CA . ALA A 1 83 ? -5.396 -2.619 9.874 1.00 95.00 83 ALA A CA 1
ATOM 629 C C . ALA A 1 83 ? -6.070 -3.503 10.932 1.00 95.00 83 ALA A C 1
ATOM 631 O O . ALA A 1 83 ? -6.762 -2.999 11.817 1.00 95.00 83 ALA A O 1
ATOM 632 N N . ARG A 1 84 ? -5.785 -4.811 10.910 1.00 95.25 84 ARG A N 1
ATOM 633 C CA . ARG A 1 84 ? -6.270 -5.763 11.922 1.00 95.25 84 ARG A CA 1
ATOM 634 C C . ARG A 1 84 ? -5.753 -5.442 13.316 1.00 95.25 84 ARG A C 1
ATOM 636 O O . ARG A 1 84 ? -6.546 -5.366 14.250 1.00 95.25 84 ARG A O 1
ATOM 643 N N . LYS A 1 85 ? -4.441 -5.218 13.456 1.00 95.56 85 LYS A N 1
ATOM 644 C CA . LYS A 1 85 ? -3.792 -4.885 14.735 1.00 95.56 85 LYS A CA 1
ATOM 645 C C . LYS A 1 85 ? -4.456 -3.684 15.413 1.00 95.56 85 LYS A C 1
ATOM 647 O O . LYS A 1 85 ? -4.605 -3.680 16.631 1.00 95.56 85 LYS A O 1
ATOM 652 N N . HIS A 1 86 ? -4.851 -2.677 14.635 1.00 96.19 86 HIS A N 1
ATOM 653 C CA . HIS A 1 86 ? -5.450 -1.451 15.160 1.00 96.19 86 HIS A CA 1
ATOM 654 C C . HIS A 1 86 ? -6.988 -1.456 15.178 1.00 96.19 86 HIS A C 1
ATOM 656 O O . HIS A 1 86 ? -7.574 -0.475 15.631 1.00 96.19 86 HIS A O 1
ATOM 662 N N . GLY A 1 87 ? -7.645 -2.540 14.748 1.00 96.31 87 GLY A N 1
ATOM 663 C CA . GLY A 1 87 ? -9.109 -2.623 14.702 1.00 96.31 87 GLY A CA 1
ATOM 664 C C . GLY A 1 87 ? -9.728 -1.610 13.738 1.00 96.31 87 GLY A C 1
ATOM 665 O O . GLY A 1 87 ? -10.725 -0.972 14.072 1.00 96.31 87 GLY A O 1
ATOM 666 N N . LEU A 1 88 ? -9.086 -1.407 12.586 1.00 97.00 88 LEU A N 1
ATOM 667 C CA . LEU A 1 88 ? -9.556 -0.488 11.554 1.00 97.00 88 LEU A CA 1
ATOM 668 C C . LEU A 1 88 ? -10.699 -1.101 10.733 1.00 97.00 88 LEU A C 1
ATOM 670 O O . LEU A 1 88 ? -10.851 -2.322 10.698 1.00 97.00 88 LEU A O 1
ATOM 674 N N . HIS A 1 89 ? -11.460 -0.262 10.026 1.00 95.75 89 HIS A N 1
ATOM 675 C CA . HIS A 1 89 ? -12.510 -0.695 9.098 1.00 95.75 89 HIS A CA 1
ATOM 676 C C . HIS A 1 89 ? -11.970 -1.618 8.000 1.00 95.75 89 HIS A C 1
ATOM 678 O O . HIS A 1 89 ? -12.611 -2.593 7.618 1.00 95.75 89 HIS A O 1
ATOM 684 N N . GLY A 1 90 ? -10.780 -1.301 7.484 1.00 93.81 90 GLY A N 1
ATOM 685 C CA . GLY A 1 90 ? -10.153 -2.070 6.421 1.00 93.81 90 GLY A CA 1
ATOM 686 C C . GLY A 1 90 ? -9.062 -1.300 5.691 1.00 93.81 90 GLY A C 1
ATOM 687 O O . GLY A 1 90 ? -8.399 -0.426 6.254 1.00 93.81 90 GLY A O 1
ATOM 688 N N . ILE A 1 91 ? -8.884 -1.659 4.425 1.00 93.56 91 ILE A N 1
ATOM 689 C CA . ILE A 1 91 ? -7.935 -1.051 3.496 1.00 93.56 91 ILE A CA 1
ATOM 690 C C . ILE A 1 91 ? -8.710 -0.532 2.296 1.00 93.56 91 ILE A C 1
ATOM 692 O O . ILE A 1 91 ? -9.666 -1.163 1.848 1.00 93.56 91 ILE A O 1
ATOM 696 N N . GLN A 1 92 ? -8.276 0.604 1.772 1.00 92.25 92 GLN A N 1
ATOM 697 C CA . GLN A 1 92 ? -8.826 1.223 0.583 1.00 92.25 92 GLN A CA 1
ATOM 698 C C . GLN A 1 92 ? -7.723 1.375 -0.461 1.00 92.25 92 GLN A C 1
ATOM 700 O O . GLN A 1 92 ? -6.695 1.990 -0.190 1.00 92.25 92 GLN A O 1
ATOM 705 N N . LEU A 1 93 ? -7.956 0.860 -1.667 1.00 91.25 93 LEU A N 1
ATOM 706 C CA . LEU A 1 93 ? -7.176 1.256 -2.835 1.00 91.25 93 LEU A CA 1
ATOM 707 C C . LEU A 1 93 ? -7.697 2.606 -3.325 1.00 91.25 93 LEU A C 1
ATOM 709 O O . LEU A 1 93 ? -8.903 2.766 -3.534 1.00 91.25 93 LEU A O 1
ATOM 713 N N . ARG A 1 94 ? -6.804 3.578 -3.500 1.00 88.31 94 ARG A N 1
ATOM 714 C CA . ARG A 1 94 ? -7.160 4.892 -4.036 1.00 88.31 94 ARG A CA 1
ATOM 715 C C . ARG A 1 94 ? -6.470 5.131 -5.362 1.00 88.31 94 ARG A C 1
ATOM 717 O O . ARG A 1 94 ? -5.245 5.183 -5.423 1.00 88.31 94 ARG A O 1
ATOM 724 N N . GLY A 1 95 ? -7.279 5.346 -6.391 1.00 82.12 95 GLY A N 1
ATOM 725 C CA . GLY A 1 95 ? -6.791 5.910 -7.636 1.00 82.12 95 GLY A CA 1
ATOM 726 C C . GLY A 1 95 ? -6.605 7.432 -7.574 1.00 82.12 95 GLY A C 1
ATOM 727 O O . GLY A 1 95 ? -7.181 8.104 -6.717 1.00 82.12 95 GLY A O 1
ATOM 728 N N . GLY A 1 96 ? -5.797 7.979 -8.477 1.00 72.25 96 GLY A N 1
ATOM 729 C CA . GLY A 1 96 ? -5.738 9.401 -8.803 1.00 72.25 96 GLY A CA 1
ATOM 730 C C . GLY A 1 96 ? -6.865 9.838 -9.745 1.00 72.25 96 GLY A C 1
ATOM 731 O O . GLY A 1 96 ? -7.583 9.010 -10.302 1.00 72.25 96 GLY A O 1
ATOM 732 N N . ASP A 1 97 ? -6.973 11.148 -9.978 1.00 66.50 97 ASP A N 1
ATOM 733 C CA . ASP A 1 97 ? -7.940 11.775 -10.903 1.00 66.50 97 ASP A CA 1
ATOM 734 C C . ASP A 1 97 ? -7.597 11.563 -12.398 1.00 66.50 97 ASP A C 1
ATOM 736 O O . ASP A 1 97 ? -8.016 12.321 -13.275 1.00 66.50 97 ASP A O 1
ATOM 740 N N . ALA A 1 98 ? -6.804 10.539 -12.715 1.00 54.06 98 ALA A N 1
ATOM 741 C CA . ALA A 1 98 ? -6.273 10.298 -14.048 1.00 54.06 98 ALA A CA 1
ATOM 742 C C . ALA A 1 98 ? -7.294 9.564 -14.934 1.00 54.06 98 ALA A C 1
ATOM 744 O O . ALA A 1 98 ? -7.266 8.344 -15.031 1.00 54.06 98 ALA A O 1
ATOM 745 N N . GLY A 1 99 ? -8.203 10.318 -15.565 1.00 56.44 99 GLY A N 1
ATOM 746 C CA . GLY A 1 99 ? -8.933 9.925 -16.782 1.00 56.44 99 GLY A CA 1
ATOM 747 C C . GLY A 1 99 ? -9.403 8.461 -16.895 1.00 56.44 99 GLY A C 1
ATOM 748 O O . GLY A 1 99 ? -9.921 7.879 -15.948 1.00 56.44 99 GLY A O 1
ATOM 749 N N . ASN A 1 100 ? -9.273 7.890 -18.099 1.00 55.12 100 ASN A N 1
ATOM 750 C CA . ASN A 1 100 ? -9.575 6.483 -18.411 1.00 55.12 100 ASN A CA 1
ATOM 751 C C . ASN A 1 100 ? -8.371 5.553 -18.149 1.00 55.12 100 ASN A C 1
ATOM 753 O O . ASN A 1 100 ? -8.351 4.428 -18.654 1.00 55.12 100 ASN A O 1
ATOM 757 N N . ASP A 1 101 ? -7.353 6.017 -17.424 1.00 67.00 101 ASP A N 1
ATOM 758 C CA . ASP A 1 101 ? -6.110 5.271 -17.289 1.00 67.00 101 ASP A CA 1
ATOM 759 C C . ASP A 1 101 ? -6.268 4.169 -16.241 1.00 67.00 101 ASP A C 1
ATOM 761 O O . ASP A 1 101 ? -6.777 4.366 -15.135 1.00 67.00 101 ASP A O 1
ATOM 765 N N . ILE A 1 102 ? -5.858 2.963 -16.623 1.00 7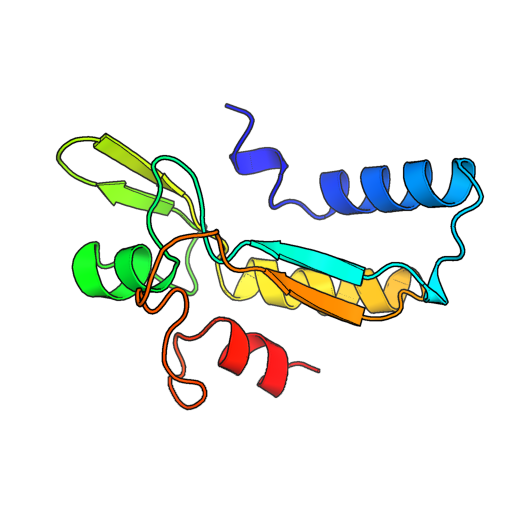6.75 102 ILE A N 1
ATOM 766 C CA . ILE A 1 102 ? -5.830 1.788 -15.758 1.00 76.75 102 ILE A CA 1
ATOM 767 C C . ILE A 1 102 ? -4.749 2.040 -14.708 1.00 76.75 102 ILE A C 1
ATOM 769 O O . ILE A 1 102 ? -3.587 2.128 -15.075 1.00 76.75 102 ILE A O 1
ATOM 773 N N . GLN A 1 103 ? -5.101 2.177 -13.426 1.00 87.12 103 GLN A N 1
ATOM 774 C CA . GLN A 1 103 ? -4.135 2.549 -12.373 1.00 87.12 103 GLN A CA 1
ATOM 775 C C . GLN A 1 103 ? -3.589 1.372 -11.566 1.00 87.12 103 GLN A C 1
ATOM 777 O O . GLN A 1 103 ? -2.574 1.508 -10.896 1.00 87.12 103 GLN A O 1
ATOM 782 N N . ASP A 1 104 ? -4.249 0.223 -11.645 1.00 91.69 104 ASP A N 1
ATOM 783 C CA . ASP A 1 104 ? -3.776 -1.080 -11.175 1.00 91.69 104 ASP A CA 1
ATOM 784 C C . ASP A 1 104 ? -3.982 -2.089 -12.308 1.00 91.69 104 ASP A C 1
ATOM 786 O O . ASP A 1 104 ? -4.717 -1.808 -13.248 1.00 91.69 104 ASP A O 1
ATOM 790 N N . LEU A 1 105 ? -3.366 -3.264 -12.239 1.00 92.12 105 LEU A N 1
ATOM 791 C CA . LEU A 1 105 ? -3.565 -4.326 -13.223 1.00 92.12 105 LEU A CA 1
ATOM 792 C C . LEU A 1 105 ? -4.970 -4.942 -13.066 1.00 92.12 105 LEU A C 1
ATOM 794 O O . LEU A 1 105 ? -5.698 -4.672 -12.106 1.00 92.12 105 LEU A O 1
ATOM 798 N N . TYR A 1 106 ? -5.377 -5.781 -14.023 1.00 90.62 106 TYR A N 1
ATOM 799 C CA . TYR A 1 106 ? -6.659 -6.482 -13.935 1.00 90.62 106 TYR A CA 1
ATOM 800 C C . TYR A 1 106 ? -6.760 -7.308 -12.646 1.00 90.62 106 TYR A C 1
ATOM 802 O O . TYR A 1 106 ? -5.777 -7.867 -12.175 1.00 90.62 106 TYR A O 1
ATOM 810 N N . PHE A 1 107 ? -7.974 -7.463 -12.110 1.00 88.50 107 PHE A N 1
ATOM 811 C CA . PHE A 1 107 ? -8.189 -8.138 -10.822 1.00 88.50 107 PHE A CA 1
ATOM 812 C C . PHE A 1 107 ? -7.768 -9.615 -10.791 1.00 88.50 107 PHE A C 1
ATOM 814 O O . PHE A 1 107 ? -7.698 -10.193 -9.713 1.00 88.50 107 PHE A O 1
ATOM 821 N N . TRP A 1 108 ? -7.565 -10.248 -11.951 1.00 91.62 108 TRP A N 1
ATOM 822 C CA . TRP A 1 108 ? -7.068 -11.622 -12.080 1.00 91.62 108 TRP A CA 1
ATOM 823 C C . TRP A 1 108 ? -5.557 -11.691 -12.317 1.00 91.62 108 TRP A C 1
ATOM 825 O O . TRP A 1 108 ? -5.011 -12.790 -12.417 1.00 91.62 108 TRP A O 1
ATOM 835 N N . ASP A 1 109 ? -4.893 -10.548 -12.471 1.00 95.19 109 ASP A N 1
ATOM 836 C CA . ASP A 1 109 ? -3.459 -10.498 -12.694 1.00 95.19 109 ASP A CA 1
ATOM 837 C C . ASP A 1 109 ? -2.720 -10.739 -11.366 1.00 95.19 109 ASP A C 1
ATOM 839 O O . ASP A 1 109 ? -2.958 -10.008 -10.402 1.00 95.19 109 ASP A O 1
ATOM 843 N N . PRO A 1 110 ? -1.828 -11.743 -11.275 1.00 96.06 110 PRO A N 1
ATOM 844 C CA . PRO A 1 110 ? -1.079 -12.022 -10.053 1.00 96.06 110 PRO A CA 1
ATOM 845 C C . PRO A 1 110 ? -0.152 -10.880 -9.615 1.00 96.06 110 PRO A C 1
ATOM 847 O O . PRO A 1 110 ? 0.258 -10.863 -8.451 1.00 96.06 110 PRO A O 1
ATOM 850 N N . ASP A 1 111 ? 0.160 -9.943 -10.507 1.00 96.62 111 ASP A N 1
ATOM 851 C CA . ASP A 1 111 ? 0.983 -8.770 -10.240 1.00 96.62 111 ASP A CA 1
ATOM 852 C C . ASP A 1 111 ? 0.138 -7.541 -9.839 1.00 96.62 111 ASP A C 1
ATOM 854 O O . ASP A 1 111 ? 0.698 -6.537 -9.420 1.00 96.62 111 ASP A O 1
ATOM 858 N N . SER A 1 112 ? -1.202 -7.621 -9.845 1.00 95.44 112 SER A N 1
ATOM 859 C CA . SER A 1 112 ? -2.105 -6.563 -9.347 1.00 95.44 112 SER A CA 1
ATOM 860 C C . SER A 1 112 ? -2.001 -6.351 -7.829 1.00 95.44 112 SER A C 1
ATOM 862 O O . SER A 1 112 ? -1.881 -7.305 -7.049 1.00 95.44 112 SER A O 1
ATOM 864 N N . LEU A 1 113 ? -2.138 -5.097 -7.380 1.00 94.62 113 LEU A N 1
ATOM 865 C CA . LEU A 1 113 ? -2.315 -4.774 -5.959 1.00 94.62 113 LEU A CA 1
ATOM 866 C C . LEU A 1 113 ? -3.660 -5.279 -5.425 1.00 94.62 113 LEU A C 1
ATOM 868 O O . LEU A 1 113 ? -3.714 -5.841 -4.330 1.00 94.62 113 LEU A O 1
ATOM 872 N N . CYS A 1 114 ? -4.737 -5.125 -6.195 1.00 94.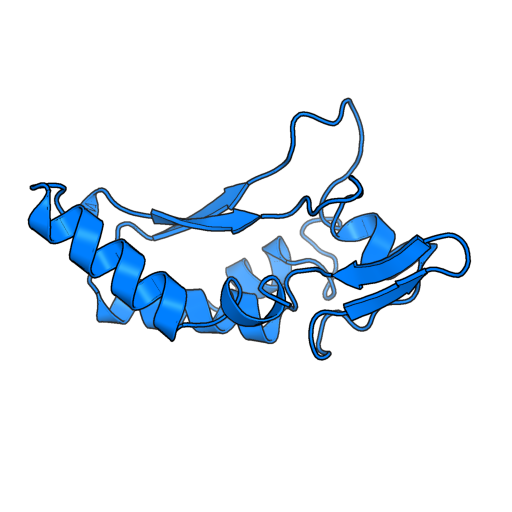38 114 CYS A N 1
ATOM 873 C CA . CYS A 1 114 ? -6.054 -5.660 -5.867 1.00 94.38 114 CYS A CA 1
ATOM 874 C C . CYS A 1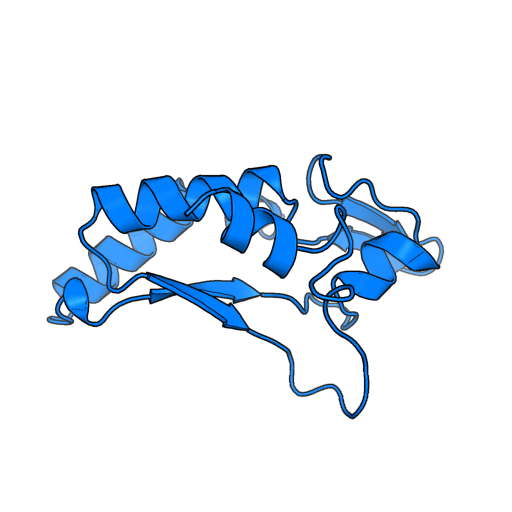 114 ? -6.022 -7.182 -5.692 1.00 94.38 114 CYS A C 1
ATOM 876 O O . CYS A 1 114 ? -6.495 -7.685 -4.670 1.00 94.38 114 CYS A O 1
ATOM 878 N N . TYR A 1 115 ? -5.402 -7.912 -6.626 1.00 95.69 115 TYR A N 1
ATOM 879 C CA . TYR A 1 115 ? -5.251 -9.366 -6.511 1.00 95.69 115 TYR A CA 1
ATOM 880 C C . TYR A 1 115 ? -4.447 -9.757 -5.262 1.00 95.69 115 TYR A C 1
ATOM 882 O O . TYR A 1 115 ? -4.868 -10.626 -4.490 1.00 95.69 115 TYR A O 1
ATOM 890 N N . ALA A 1 116 ? -3.312 -9.092 -5.018 1.00 95.50 116 ALA A N 1
ATOM 891 C CA . ALA A 1 116 ? -2.480 -9.353 -3.846 1.00 95.50 116 ALA A CA 1
ATOM 892 C C . ALA A 1 116 ? -3.236 -9.129 -2.530 1.00 95.50 116 ALA A C 1
ATOM 894 O O . ALA A 1 116 ? -3.146 -9.954 -1.622 1.00 95.50 116 ALA A O 1
ATOM 895 N N . LEU A 1 117 ? -4.015 -8.050 -2.422 1.00 94.75 117 LEU A N 1
ATOM 896 C CA . LEU A 1 117 ? -4.829 -7.789 -1.237 1.00 94.75 117 LEU A CA 1
ATOM 897 C C . LEU A 1 117 ? -5.950 -8.821 -1.090 1.00 94.75 117 LEU A C 1
ATOM 899 O O . LEU A 1 117 ? -6.087 -9.418 -0.026 1.00 94.75 117 LEU A O 1
ATOM 903 N N . ALA A 1 118 ? -6.716 -9.077 -2.152 1.00 93.81 118 ALA A N 1
ATOM 904 C CA . ALA A 1 118 ? -7.858 -9.989 -2.122 1.00 93.81 118 ALA A CA 1
ATOM 905 C C . ALA A 1 118 ? -7.473 -11.426 -1.737 1.00 93.81 118 ALA A C 1
ATOM 907 O O . ALA A 1 118 ? -8.259 -12.126 -1.106 1.00 93.81 118 ALA A O 1
ATOM 908 N N . THR A 1 119 ? -6.259 -11.859 -2.080 1.00 95.25 119 THR A N 1
ATOM 909 C CA . THR A 1 119 ? -5.750 -13.202 -1.758 1.00 95.25 119 THR A CA 1
ATOM 910 C C . THR A 1 119 ? -5.067 -13.309 -0.389 1.00 95.25 119 THR A C 1
ATOM 912 O O . THR A 1 119 ? -4.683 -14.408 0.006 1.00 95.25 119 THR A O 1
ATOM 915 N N . ASN A 1 120 ? -4.925 -12.199 0.347 1.00 92.81 120 ASN A N 1
ATOM 916 C CA . ASN A 1 120 ? -4.286 -12.146 1.671 1.00 92.81 120 ASN A CA 1
ATOM 917 C C . ASN A 1 120 ? -5.202 -11.595 2.788 1.00 92.81 120 ASN A C 1
ATOM 919 O O . ASN A 1 120 ? -4.759 -11.451 3.935 1.00 92.81 120 ASN A O 1
ATOM 923 N N . ILE A 1 121 ? -6.464 -11.280 2.473 1.00 84.62 121 ILE A N 1
ATOM 924 C CA . ILE A 1 121 ? -7.519 -10.980 3.456 1.00 84.62 121 ILE A CA 1
ATOM 925 C C . ILE A 1 121 ? -8.093 -12.292 4.001 1.00 84.62 121 ILE A C 1
ATOM 927 O O . ILE A 1 121 ? -8.281 -13.249 3.232 1.00 84.62 121 ILE A O 1
#